Protein AF-S8E543-F1 (afdb_monomer)

Nearest PDB structures (foldseek):
  8esd-assembly1_N  TM=8.785E-01  e=7.574E-04  Homo sapiens
  4oe9-assembly2_B  TM=8.331E-01  e=1.393E-03  Homo sapiens
  8f2r-assembly1_I  TM=8.313E-01  e=5.484E-03  Homo sapiens
  8p0w-assembly1_B  TM=6.928E-01  e=1.731E-01  Homo sapiens
  8f2r-assembly1_D  TM=6.752E-01  e=7.170E-01  Homo sapiens

Structure (mmCIF, N/CA/C/O backbone):
data_AF-S8E543-F1
#
_entry.id   AF-S8E543-F1
#
loop_
_atom_site.group_PDB
_atom_site.id
_atom_site.type_symbol
_atom_site.label_atom_id
_atom_site.label_alt_id
_atom_site.label_comp_id
_atom_site.label_asym_id
_atom_site.label_entity_id
_atom_site.label_seq_id
_atom_site.pdbx_PDB_ins_code
_atom_site.Cartn_x
_atom_site.Cartn_y
_atom_site.Cartn_z
_atom_site.occupancy
_atom_site.B_iso_or_equiv
_atom_site.auth_seq_id
_atom_site.auth_comp_id
_atom_site.auth_asym_id
_atom_site.auth_atom_id
_atom_site.pdbx_PDB_model_num
ATOM 1 N N . ASN A 1 1 ? -8.681 21.659 5.298 1.00 37.16 1 ASN A N 1
ATOM 2 C CA . ASN A 1 1 ? -7.967 20.980 4.197 1.00 37.16 1 ASN A CA 1
ATOM 3 C C . ASN A 1 1 ? -7.350 19.703 4.731 1.00 37.16 1 ASN A C 1
ATOM 5 O O . ASN A 1 1 ? -6.195 19.726 5.130 1.00 37.16 1 ASN A O 1
ATOM 9 N N . HIS A 1 2 ? -8.119 18.613 4.798 1.00 48.25 2 HIS A N 1
ATOM 10 C CA . HIS A 1 2 ? -7.550 17.291 5.071 1.00 48.25 2 HIS A CA 1
ATOM 11 C C . HIS A 1 2 ? -6.788 16.878 3.812 1.00 48.25 2 HIS A C 1
ATOM 13 O O . HIS A 1 2 ? -7.370 16.364 2.862 1.00 48.25 2 HIS A O 1
ATOM 19 N N . GLY A 1 3 ? -5.508 17.253 3.746 1.00 57.47 3 GLY A N 1
ATOM 20 C CA . GLY A 1 3 ? -4.632 16.858 2.652 1.00 57.47 3 GLY A CA 1
ATOM 21 C C . GLY A 1 3 ? -4.624 15.338 2.546 1.00 57.47 3 GLY A C 1
ATOM 22 O O . GLY A 1 3 ? -4.694 14.683 3.576 1.00 57.47 3 GLY A O 1
ATOM 23 N N . MET A 1 4 ? -4.591 14.821 1.315 1.00 66.12 4 MET A N 1
ATOM 24 C CA . MET A 1 4 ? -4.329 13.443 0.854 1.00 66.12 4 MET A CA 1
ATOM 25 C C . MET A 1 4 ? -4.245 12.329 1.933 1.00 66.12 4 MET A C 1
ATOM 27 O O . MET A 1 4 ? -4.988 11.356 1.883 1.00 66.12 4 MET A O 1
ATOM 31 N N . TRP A 1 5 ? -3.392 12.502 2.938 1.00 69.06 5 TRP A N 1
ATOM 32 C CA . TRP A 1 5 ? -3.157 11.658 4.111 1.00 69.06 5 TRP A CA 1
ATOM 33 C C . TRP A 1 5 ? -4.310 11.507 5.118 1.00 69.06 5 TRP A C 1
ATOM 35 O O . TRP A 1 5 ? -4.312 10.535 5.864 1.00 69.06 5 TRP A O 1
ATOM 45 N N . GLY A 1 6 ? -5.314 12.387 5.138 1.00 67.12 6 GLY A N 1
ATOM 46 C CA . GLY A 1 6 ? -6.481 12.231 6.025 1.00 67.12 6 GLY A CA 1
ATOM 47 C C . GLY A 1 6 ? -7.282 10.951 5.746 1.00 67.12 6 GLY A C 1
ATOM 48 O O . GLY A 1 6 ? -7.897 10.382 6.640 1.00 67.12 6 GLY A O 1
ATOM 49 N N . HIS A 1 7 ? -7.206 10.432 4.518 1.00 69.12 7 HIS A N 1
ATOM 50 C CA . HIS A 1 7 ? -7.845 9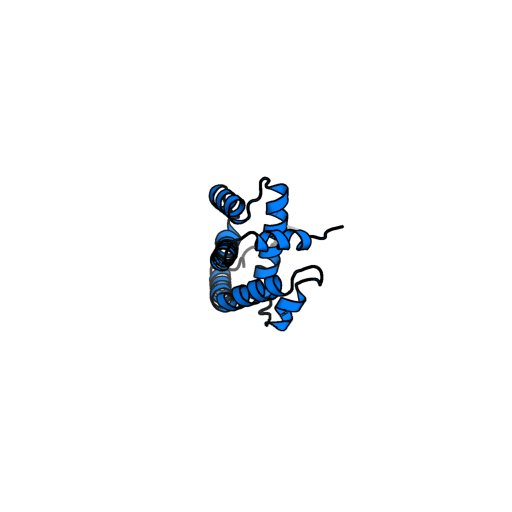.171 4.143 1.00 69.12 7 HIS A CA 1
ATOM 51 C C . HIS A 1 7 ? -7.081 7.938 4.648 1.00 69.12 7 HIS A C 1
ATOM 53 O O . HIS A 1 7 ? -7.638 6.843 4.633 1.00 69.12 7 HIS A O 1
ATOM 59 N N . LEU A 1 8 ? -5.837 8.089 5.128 1.00 70.00 8 LEU A N 1
ATOM 60 C CA . LEU A 1 8 ? -5.055 6.977 5.680 1.00 70.00 8 LEU A CA 1
ATOM 61 C C . LEU A 1 8 ? -5.691 6.414 6.958 1.00 70.00 8 LEU A C 1
ATOM 63 O O . LEU A 1 8 ? -5.567 5.222 7.220 1.00 70.00 8 LEU A O 1
ATOM 67 N N . GLU A 1 9 ? -6.442 7.225 7.707 1.00 71.12 9 GLU A N 1
ATOM 68 C CA . GLU A 1 9 ? -7.204 6.774 8.880 1.00 71.12 9 GLU A CA 1
ATOM 69 C C . GLU A 1 9 ? -8.223 5.675 8.538 1.00 71.12 9 GLU A C 1
ATOM 71 O O . GLU A 1 9 ? -8.564 4.855 9.389 1.00 71.12 9 GLU A O 1
ATOM 76 N N . LEU A 1 10 ? -8.662 5.572 7.278 1.00 69.81 10 LEU A N 1
ATOM 77 C CA . LEU A 1 10 ? -9.530 4.481 6.828 1.00 69.81 10 LEU A CA 1
ATOM 78 C C . LEU A 1 10 ? -8.843 3.112 6.928 1.00 69.81 10 LEU A C 1
ATOM 80 O O . LEU A 1 10 ? -9.525 2.105 7.091 1.00 69.81 10 LEU A O 1
ATOM 84 N N . VAL A 1 11 ? -7.508 3.056 6.902 1.00 69.75 11 VAL A N 1
ATOM 85 C CA . VAL A 1 11 ? -6.745 1.814 7.104 1.00 69.75 11 VAL A CA 1
ATOM 86 C C . VAL A 1 11 ? -6.915 1.285 8.527 1.00 69.75 11 VAL A C 1
ATOM 88 O O . VAL A 1 11 ? -6.889 0.076 8.720 1.00 69.75 11 VAL A O 1
ATOM 91 N N . VAL A 1 12 ? -7.186 2.147 9.512 1.00 70.19 12 VAL A N 1
ATOM 92 C CA . VAL A 1 12 ? -7.507 1.723 10.889 1.00 70.19 12 VAL A CA 1
ATOM 93 C C . VAL A 1 12 ? -8.811 0.917 10.932 1.00 70.19 12 VAL A C 1
ATOM 95 O O . VAL A 1 12 ? -8.993 0.075 11.806 1.00 70.19 12 VAL A O 1
ATOM 98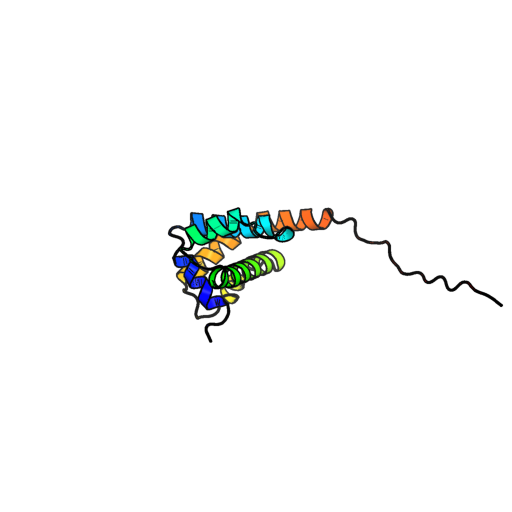 N N . ARG A 1 13 ? -9.709 1.109 9.955 1.00 69.44 13 ARG A N 1
ATOM 99 C CA . ARG A 1 13 ? -10.940 0.311 9.822 1.00 69.44 13 ARG A CA 1
ATOM 100 C C . ARG A 1 13 ? -10.676 -1.107 9.322 1.00 69.44 13 ARG A C 1
ATOM 102 O O . ARG A 1 13 ? -11.544 -1.968 9.478 1.00 69.44 13 ARG A O 1
ATOM 109 N N . ALA A 1 14 ? -9.505 -1.364 8.733 1.00 68.62 14 ALA A N 1
ATOM 110 C CA . ALA A 1 14 ? -9.076 -2.719 8.442 1.00 68.62 14 ALA A CA 1
ATOM 111 C C . ALA A 1 14 ? -8.809 -3.419 9.781 1.00 68.62 14 ALA A C 1
ATOM 113 O O . ALA A 1 14 ? -7.825 -3.157 10.466 1.00 68.62 14 ALA A O 1
ATOM 114 N N . ASN A 1 15 ? -9.723 -4.311 10.154 1.00 65.75 15 ASN A N 1
ATOM 115 C CA . ASN A 1 15 ? -9.821 -4.907 11.488 1.00 65.75 15 ASN A CA 1
ATOM 116 C C . ASN A 1 15 ? -8.601 -5.762 11.910 1.00 65.75 15 ASN A C 1
ATOM 118 O O . ASN A 1 15 ? -8.562 -6.287 13.019 1.00 65.75 15 ASN A O 1
ATOM 122 N N . CYS A 1 16 ? -7.610 -5.958 11.033 1.00 77.19 16 CYS A N 1
ATOM 123 C CA . CYS A 1 16 ? -6.370 -6.644 11.371 1.00 77.19 16 CYS A CA 1
ATOM 124 C C . CYS A 1 16 ? -5.210 -6.282 10.429 1.00 77.19 16 CYS A C 1
ATOM 126 O O . CYS A 1 16 ? -5.392 -5.893 9.272 1.00 77.19 16 CYS A O 1
ATOM 128 N N . LYS A 1 17 ? -3.985 -6.499 10.924 1.00 83.88 17 LYS A N 1
ATOM 129 C CA . LYS A 1 17 ? -2.724 -6.320 10.184 1.00 83.88 17 LYS A CA 1
ATOM 130 C C . LYS A 1 17 ? -2.689 -7.086 8.859 1.00 83.88 17 LYS A C 1
ATOM 132 O O . LYS A 1 17 ? -2.117 -6.593 7.894 1.00 83.88 17 LYS A O 1
ATOM 137 N N . GLU A 1 18 ? -3.280 -8.276 8.809 1.00 85.12 18 GLU A N 1
ATOM 138 C CA . GLU A 1 18 ? -3.277 -9.141 7.621 1.00 85.12 18 GLU A CA 1
ATOM 139 C C . GLU A 1 18 ? -4.058 -8.534 6.456 1.00 85.12 18 GLU A C 1
ATOM 141 O O . GLU A 1 18 ? -3.649 -8.665 5.307 1.00 85.12 18 GLU A O 1
ATOM 146 N N . LEU A 1 19 ? -5.145 -7.814 6.739 1.00 85.31 19 LEU A N 1
ATOM 147 C CA . LEU A 1 19 ? -5.925 -7.132 5.708 1.00 85.31 19 LEU A CA 1
ATOM 148 C C . LEU A 1 19 ? -5.170 -5.929 5.142 1.00 85.31 19 LEU A C 1
ATOM 150 O O . LEU A 1 19 ? -5.194 -5.702 3.934 1.00 85.31 19 LEU A O 1
ATOM 154 N N . VAL A 1 20 ? -4.452 -5.194 5.994 1.00 86.44 20 VAL A N 1
ATOM 155 C CA . VAL A 1 20 ? -3.560 -4.116 5.541 1.00 86.44 20 VAL A CA 1
ATOM 156 C C . VAL A 1 20 ? -2.427 -4.688 4.689 1.00 86.44 20 VAL A C 1
ATOM 158 O O . VAL A 1 20 ? -2.126 -4.153 3.624 1.00 86.44 20 VAL A O 1
ATOM 161 N N . ASP A 1 21 ? -1.845 -5.809 5.119 1.00 89.56 21 ASP A N 1
ATOM 162 C CA . ASP A 1 21 ? -0.810 -6.527 4.374 1.00 89.56 21 ASP A CA 1
ATOM 163 C C . ASP A 1 21 ? -1.319 -6.971 2.991 1.00 89.56 21 ASP A C 1
ATOM 165 O O . ASP A 1 21 ? -0.672 -6.738 1.968 1.00 89.56 21 ASP A O 1
ATOM 169 N N . TYR A 1 22 ? -2.527 -7.534 2.944 1.00 89.94 22 TYR A N 1
ATOM 170 C CA . TYR A 1 22 ? -3.186 -7.940 1.707 1.00 89.94 22 TYR A CA 1
ATOM 171 C C . TYR A 1 22 ? -3.410 -6.761 0.752 1.00 89.94 22 TYR A C 1
ATOM 173 O O . TYR A 1 22 ? -3.077 -6.870 -0.428 1.00 89.94 22 TYR A O 1
ATOM 181 N N . ILE A 1 23 ? -3.910 -5.622 1.249 1.00 89.75 23 ILE A N 1
ATOM 182 C CA . ILE A 1 23 ? -4.113 -4.414 0.433 1.00 89.75 23 ILE A CA 1
ATOM 183 C C . ILE A 1 23 ? -2.787 -3.951 -0.180 1.00 89.75 23 ILE A C 1
ATOM 185 O O . ILE A 1 23 ? -2.721 -3.703 -1.385 1.00 89.75 23 ILE A O 1
ATOM 189 N N . LEU A 1 24 ? -1.721 -3.860 0.622 1.00 90.62 24 LEU A N 1
ATOM 190 C CA . LEU A 1 24 ? -0.402 -3.427 0.154 1.00 90.62 24 LEU A CA 1
ATOM 191 C C . LEU A 1 24 ? 0.158 -4.367 -0.925 1.00 90.62 24 LEU A C 1
ATOM 193 O O . LEU A 1 24 ? 0.641 -3.908 -1.962 1.00 90.62 24 LEU A O 1
ATOM 197 N N . GLN A 1 25 ? 0.042 -5.680 -0.721 1.00 91.12 25 GLN A N 1
ATOM 198 C CA . GLN A 1 25 ? 0.477 -6.680 -1.697 1.00 91.12 25 GLN A CA 1
ATOM 199 C C . GLN A 1 25 ? -0.341 -6.6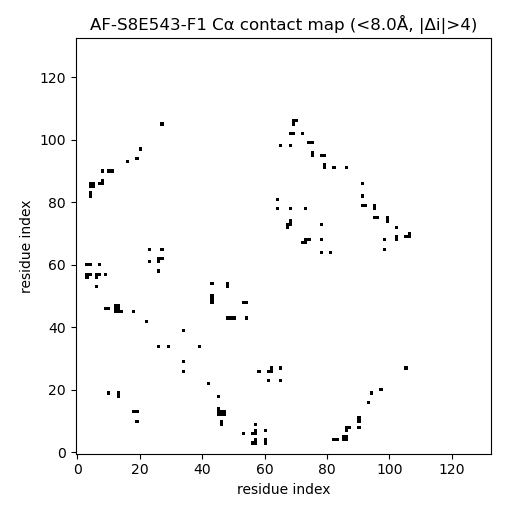28 -2.989 1.00 91.12 25 GLN A C 1
ATOM 201 O O . GLN A 1 25 ? 0.229 -6.653 -4.080 1.00 91.12 25 GLN A O 1
ATOM 206 N N . ALA A 1 26 ? -1.666 -6.523 -2.901 1.00 90.38 26 ALA A N 1
ATOM 207 C CA . ALA A 1 26 ? -2.525 -6.408 -4.074 1.00 90.38 26 ALA A CA 1
ATOM 208 C C . ALA A 1 26 ? -2.244 -5.113 -4.856 1.00 90.38 26 ALA A C 1
ATOM 210 O O . ALA A 1 26 ? -2.132 -5.156 -6.082 1.00 90.38 26 ALA A O 1
ATOM 211 N N . LEU A 1 27 ? -2.008 -3.985 -4.176 1.00 90.81 27 LEU A N 1
ATOM 212 C CA . LEU A 1 27 ? -1.572 -2.735 -4.811 1.00 90.81 27 LEU A CA 1
ATOM 213 C C . LEU A 1 27 ? -0.221 -2.870 -5.525 1.00 90.81 27 LEU A C 1
ATOM 215 O O . LEU A 1 27 ? -0.053 -2.327 -6.618 1.00 90.81 27 LEU A O 1
ATOM 219 N N . TRP A 1 28 ? 0.726 -3.615 -4.950 1.00 90.31 28 TRP A N 1
ATOM 220 C CA . TRP A 1 28 ? 1.996 -3.909 -5.611 1.00 90.31 28 TRP A CA 1
ATOM 221 C C . TRP A 1 28 ? 1.832 -4.788 -6.855 1.00 90.31 28 TRP A C 1
ATOM 223 O O . TRP A 1 28 ? 2.417 -4.503 -7.905 1.00 90.31 28 TRP A O 1
ATOM 233 N N . ARG A 1 29 ? 1.032 -5.858 -6.764 1.00 88.69 29 ARG A N 1
ATOM 234 C CA . ARG A 1 29 ? 0.797 -6.796 -7.876 1.00 88.69 29 ARG A CA 1
ATOM 235 C C . ARG A 1 29 ? 0.090 -6.113 -9.042 1.00 88.69 29 ARG A C 1
ATOM 237 O O . ARG A 1 29 ? 0.463 -6.311 -10.193 1.00 88.69 29 ARG A O 1
ATOM 244 N N . THR A 1 30 ? -0.870 -5.248 -8.731 1.00 88.38 30 THR A N 1
ATOM 245 C CA . THR A 1 30 ? -1.661 -4.492 -9.710 1.00 88.38 30 THR A CA 1
ATOM 246 C C . THR A 1 30 ? -1.003 -3.183 -10.158 1.00 88.38 30 THR A C 1
ATOM 248 O O . THR A 1 30 ? -1.622 -2.396 -10.874 1.00 88.38 30 THR A O 1
ATOM 251 N N . ARG A 1 31 ? 0.272 -2.931 -9.811 1.00 84.75 31 ARG A N 1
ATOM 252 C CA . ARG A 1 31 ? 0.969 -1.666 -10.130 1.00 84.75 31 ARG A CA 1
ATOM 253 C C . ARG A 1 31 ? 1.020 -1.325 -11.627 1.00 84.75 31 ARG A C 1
ATOM 255 O O . ARG A 1 31 ? 1.143 -0.155 -11.970 1.00 84.75 31 ARG A O 1
ATOM 262 N N . ARG A 1 32 ? 0.961 -2.335 -12.506 1.00 79.06 32 ARG A N 1
ATOM 263 C CA . ARG A 1 32 ? 1.023 -2.182 -13.975 1.00 79.06 32 ARG A CA 1
ATOM 264 C C . ARG A 1 32 ? -0.349 -2.169 -14.644 1.00 79.06 32 ARG A C 1
ATOM 266 O O . ARG A 1 32 ? -0.528 -1.486 -15.643 1.00 79.06 32 ARG A O 1
ATOM 273 N N . THR A 1 33 ? -1.290 -2.942 -14.115 1.00 81.12 33 THR A N 1
ATOM 274 C CA . THR A 1 33 ? -2.604 -3.191 -14.729 1.00 81.12 33 THR A CA 1
ATOM 275 C C . THR A 1 33 ? -3.712 -2.332 -14.131 1.00 81.12 33 THR A C 1
ATOM 277 O O . THR A 1 33 ? -4.774 -2.199 -14.729 1.00 81.12 33 THR A O 1
ATOM 280 N N . GLY A 1 34 ? -3.474 -1.746 -12.956 1.00 84.31 34 GLY A N 1
ATOM 281 C CA . GLY A 1 34 ? -4.517 -1.137 -12.147 1.00 84.31 34 GLY A CA 1
ATOM 282 C C . GLY A 1 34 ? -5.327 -2.178 -11.372 1.00 84.31 34 GLY A C 1
ATOM 283 O O . GLY A 1 34 ? -5.264 -3.378 -11.640 1.00 84.31 34 GLY A O 1
ATOM 284 N N . LEU A 1 35 ? -6.055 -1.684 -10.371 1.00 86.62 35 LEU A N 1
ATOM 285 C CA . LEU A 1 35 ? -6.921 -2.482 -9.506 1.00 86.62 35 LEU A CA 1
ATOM 286 C C . LEU A 1 35 ? -8.253 -2.734 -10.225 1.00 86.62 35 LEU A C 1
ATOM 288 O O . LEU A 1 35 ? -8.901 -1.765 -10.646 1.00 86.62 35 LEU A O 1
ATOM 292 N N . ASP A 1 36 ? -8.6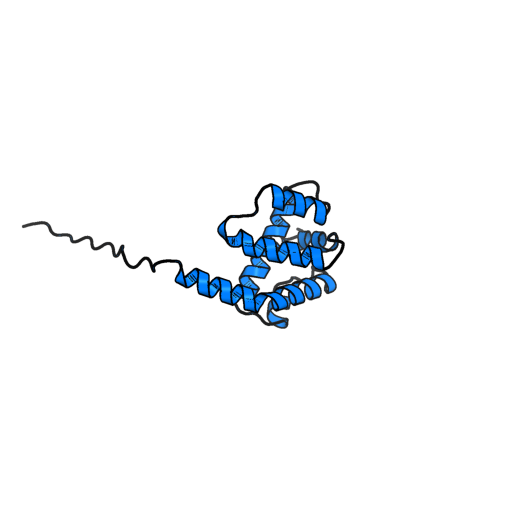47 -3.999 -10.359 1.00 87.50 36 ASP A N 1
ATOM 293 C CA . ASP A 1 36 ? -9.887 -4.375 -11.036 1.00 87.50 36 ASP A CA 1
ATOM 294 C C . ASP A 1 36 ? -11.134 -4.123 -10.164 1.00 87.50 36 ASP A C 1
ATOM 296 O O . ASP A 1 36 ? -11.053 -3.707 -9.004 1.00 87.50 36 ASP A O 1
ATOM 300 N N . ALA A 1 37 ? -12.324 -4.323 -10.735 1.00 86.44 37 ALA A N 1
ATOM 301 C CA . ALA A 1 37 ? -13.576 -4.082 -10.022 1.00 86.44 37 ALA A CA 1
ATOM 302 C C . ALA A 1 37 ? -13.796 -5.046 -8.838 1.00 86.44 37 ALA A C 1
ATOM 304 O O . ALA A 1 37 ? -14.441 -4.657 -7.865 1.00 86.44 37 ALA A O 1
ATOM 305 N N . ALA A 1 38 ? -13.273 -6.274 -8.894 1.00 87.75 38 ALA A N 1
ATOM 306 C CA . ALA A 1 38 ? -13.434 -7.262 -7.831 1.00 87.75 38 ALA A CA 1
ATOM 307 C C . ALA A 1 38 ? -12.553 -6.911 -6.624 1.00 87.75 38 ALA A C 1
ATOM 309 O O . ALA A 1 3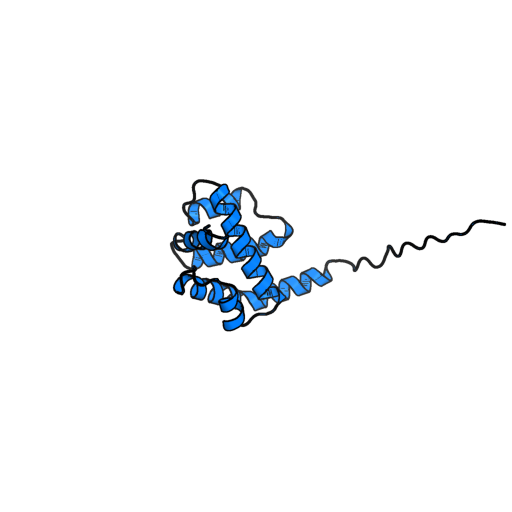8 ? -13.052 -6.830 -5.500 1.00 87.75 38 ALA A O 1
ATOM 310 N N . ASP A 1 39 ? -11.284 -6.594 -6.867 1.00 86.94 39 ASP A N 1
ATOM 311 C CA . ASP A 1 39 ? -10.338 -6.128 -5.858 1.00 86.94 39 ASP A CA 1
ATOM 312 C C . ASP A 1 39 ? -10.820 -4.824 -5.206 1.00 86.94 39 ASP A C 1
ATOM 314 O O . ASP A 1 39 ? -10.787 -4.684 -3.981 1.00 86.94 39 ASP A O 1
ATOM 318 N N . ARG A 1 40 ? -11.360 -3.887 -6.002 1.00 87.25 40 ARG A N 1
ATOM 319 C CA . ARG A 1 40 ? -11.993 -2.660 -5.484 1.00 87.25 40 ARG A CA 1
ATOM 320 C C . ARG A 1 40 ? -13.129 -2.980 -4.513 1.00 87.25 40 ARG A C 1
ATOM 322 O O . ARG A 1 40 ? -13.185 -2.394 -3.435 1.00 87.25 40 ARG A O 1
ATOM 329 N N . GLN A 1 41 ? -14.013 -3.920 -4.851 1.00 86.00 41 GLN A N 1
ATOM 330 C CA . GLN A 1 41 ? -15.116 -4.319 -3.967 1.00 86.00 41 GLN A CA 1
ATOM 331 C C . GLN A 1 41 ? -14.618 -4.983 -2.678 1.00 86.00 41 GLN A C 1
ATOM 333 O O . GLN A 1 41 ? -15.142 -4.704 -1.597 1.00 86.00 41 GLN A O 1
ATOM 338 N N . ILE A 1 42 ? -13.581 -5.821 -2.767 1.00 87.62 42 ILE A N 1
ATOM 339 C CA . ILE A 1 42 ? -12.940 -6.427 -1.594 1.00 87.62 42 ILE A CA 1
ATOM 340 C C . ILE A 1 42 ? -12.374 -5.331 -0.687 1.00 87.62 42 ILE A C 1
ATOM 342 O O . ILE A 1 42 ? -12.631 -5.337 0.516 1.00 87.62 42 ILE A O 1
ATOM 346 N N . PHE A 1 43 ? -11.672 -4.347 -1.250 1.00 88.31 43 PHE A N 1
ATOM 347 C CA . PHE A 1 43 ? -11.097 -3.245 -0.481 1.00 88.31 43 PHE A CA 1
ATOM 348 C C . PHE A 1 43 ? -12.171 -2.378 0.174 1.00 88.31 43 PHE A C 1
ATOM 350 O O . PHE A 1 43 ? -12.042 -2.055 1.354 1.00 88.31 43 PHE A O 1
ATOM 357 N N . ARG A 1 44 ? -13.268 -2.069 -0.531 1.00 86.56 44 ARG A N 1
ATOM 358 C CA . ARG A 1 44 ? -14.421 -1.370 0.064 1.00 86.56 44 ARG A CA 1
ATOM 359 C C . ARG A 1 44 ? -14.996 -2.136 1.251 1.00 86.56 44 ARG A C 1
ATOM 361 O O . ARG A 1 44 ? -15.289 -1.530 2.278 1.00 86.56 44 ARG A O 1
ATOM 368 N N . LYS A 1 45 ? -15.113 -3.463 1.141 1.00 85.50 45 LYS A N 1
ATOM 369 C CA . LYS A 1 45 ? -15.609 -4.319 2.227 1.00 85.50 45 LYS A CA 1
ATOM 370 C C . LYS A 1 45 ? -14.654 -4.350 3.423 1.00 85.50 45 LYS A C 1
ATOM 372 O O . LYS A 1 45 ? -15.114 -4.261 4.555 1.00 85.50 45 LYS A O 1
ATOM 377 N N . ILE A 1 46 ? -13.347 -4.447 3.176 1.00 86.19 46 ILE A N 1
ATOM 378 C CA . ILE A 1 46 ? -12.307 -4.452 4.219 1.00 86.19 46 ILE A CA 1
ATOM 379 C C . ILE A 1 46 ? -12.271 -3.119 4.970 1.00 86.19 46 ILE A C 1
ATOM 381 O O . ILE A 1 46 ? -12.222 -3.100 6.197 1.00 86.19 46 ILE A O 1
ATOM 385 N N . LEU A 1 47 ? -12.293 -2.012 4.230 1.00 83.31 47 LEU A N 1
ATOM 386 C CA . LEU A 1 47 ? -12.161 -0.659 4.771 1.00 83.31 47 LEU A CA 1
ATOM 387 C C . LEU A 1 47 ? -13.506 -0.073 5.229 1.00 83.31 47 LEU A C 1
ATOM 389 O O . LEU A 1 47 ? -13.544 1.025 5.784 1.00 83.31 47 LEU A O 1
ATOM 393 N N . GLN A 1 48 ? -14.605 -0.801 4.999 1.00 83.19 48 GLN A N 1
ATOM 394 C CA . GLN A 1 48 ? -15.978 -0.384 5.294 1.00 83.19 48 GLN A CA 1
ATOM 395 C C . GLN A 1 48 ? -16.292 0.996 4.689 1.00 83.19 48 GLN A C 1
ATOM 397 O O . GLN A 1 48 ? -16.763 1.910 5.368 1.00 83.19 48 GLN A O 1
ATOM 402 N N . VAL A 1 49 ? -15.965 1.158 3.403 1.00 81.81 49 VAL A N 1
ATOM 403 C CA . VAL A 1 49 ? -16.138 2.405 2.644 1.00 81.81 49 VAL A CA 1
ATOM 404 C C . VAL A 1 49 ? -17.277 2.243 1.642 1.00 81.81 49 VAL A C 1
ATOM 406 O O . VAL A 1 49 ? -17.305 1.278 0.879 1.00 81.81 49 VAL A O 1
ATOM 409 N N . SER A 1 50 ? -18.202 3.204 1.625 1.00 73.12 50 SER A N 1
ATOM 410 C CA . SER A 1 50 ? -19.402 3.146 0.781 1.00 73.12 50 SER A CA 1
ATOM 411 C C . SER A 1 50 ? -19.171 3.616 -0.661 1.00 73.12 50 SER A C 1
ATOM 413 O O . SER A 1 50 ? -19.864 3.144 -1.557 1.00 73.12 50 SER A O 1
ATOM 415 N N . ASN A 1 51 ? -18.206 4.514 -0.901 1.00 76.56 51 ASN A N 1
ATOM 416 C CA . ASN A 1 51 ? -18.009 5.189 -2.191 1.00 76.56 51 ASN A CA 1
ATOM 417 C C . ASN A 1 51 ? -16.559 5.112 -2.691 1.00 76.56 51 ASN A C 1
ATOM 419 O O . ASN A 1 51 ? -15.615 5.133 -1.904 1.00 76.56 51 ASN A O 1
ATOM 423 N N . ASP A 1 52 ? -16.375 5.116 -4.015 1.00 74.38 52 ASP A N 1
ATOM 424 C CA . ASP A 1 52 ? -15.037 5.179 -4.629 1.00 74.38 52 ASP A CA 1
ATOM 425 C C . ASP A 1 52 ? -14.303 6.487 -4.361 1.00 74.38 52 ASP A C 1
ATOM 427 O O . ASP A 1 52 ? -13.079 6.490 -4.261 1.00 74.38 52 ASP A O 1
ATOM 431 N N . SER A 1 53 ? -15.044 7.577 -4.167 1.00 77.12 53 SER A N 1
ATOM 432 C CA . SER A 1 53 ? -14.487 8.903 -3.902 1.00 77.12 53 SER A CA 1
ATOM 433 C C . SER A 1 53 ? -13.618 8.956 -2.642 1.00 77.12 53 SER A C 1
ATOM 435 O O . SER A 1 53 ? -12.711 9.777 -2.569 1.00 77.12 53 SER A O 1
ATOM 437 N N . ASP A 1 54 ? -13.866 8.072 -1.672 1.00 77.06 54 ASP A N 1
ATOM 438 C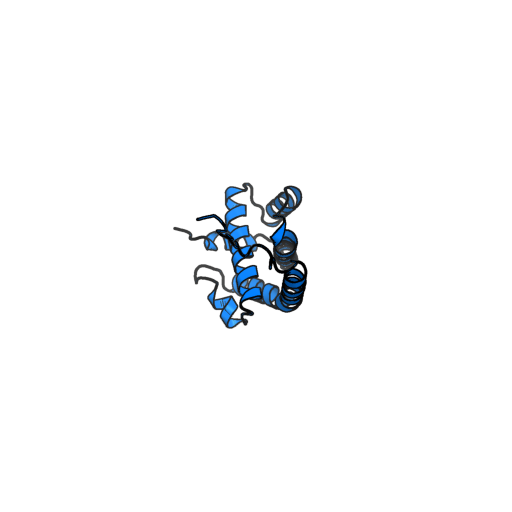 CA . ASP A 1 54 ? -13.066 7.954 -0.448 1.00 77.06 54 ASP A CA 1
ATOM 439 C C . ASP A 1 54 ? -11.967 6.888 -0.574 1.00 77.06 54 ASP A C 1
ATOM 441 O O . ASP A 1 54 ? -10.941 6.954 0.107 1.00 77.06 54 ASP A O 1
ATOM 445 N N . LEU A 1 55 ? -12.170 5.906 -1.458 1.00 82.56 55 LEU A N 1
ATOM 446 C CA . LEU A 1 55 ? -11.225 4.823 -1.703 1.00 82.56 55 LEU A CA 1
ATOM 447 C C . LEU A 1 55 ? -10.054 5.290 -2.572 1.00 82.56 55 LEU A C 1
ATOM 449 O O . LEU A 1 55 ? -8.902 5.030 -2.232 1.00 82.56 55 LEU A O 1
ATOM 453 N N . ASP A 1 56 ? -10.319 5.984 -3.679 1.00 84.38 56 ASP A N 1
ATOM 454 C CA . ASP A 1 56 ? -9.285 6.367 -4.643 1.00 84.38 56 ASP A CA 1
ATOM 455 C C . ASP A 1 56 ? -8.152 7.212 -4.013 1.00 84.38 56 ASP A C 1
ATOM 457 O O . ASP A 1 56 ? -6.984 6.867 -4.232 1.00 84.38 56 ASP A O 1
ATOM 461 N N . PRO A 1 57 ? -8.419 8.237 -3.172 1.00 84.19 57 PRO A N 1
ATOM 462 C CA . PRO A 1 57 ? -7.365 8.989 -2.487 1.00 84.19 57 PRO A CA 1
ATOM 463 C C . PRO A 1 57 ? -6.494 8.108 -1.588 1.00 84.19 57 PRO A C 1
ATOM 465 O O . PRO A 1 57 ? -5.268 8.238 -1.594 1.00 84.19 57 PRO A O 1
ATOM 468 N N . LEU A 1 58 ? -7.099 7.165 -0.859 1.00 84.69 58 LEU A N 1
ATOM 469 C CA . LEU A 1 58 ? -6.369 6.219 -0.018 1.00 84.69 58 LEU A CA 1
ATOM 470 C C . LEU A 1 58 ? -5.450 5.322 -0.858 1.00 84.69 58 LEU A C 1
ATOM 472 O O . LEU A 1 58 ? -4.279 5.141 -0.519 1.00 84.69 58 LEU A O 1
ATOM 476 N N . LEU A 1 59 ? -5.955 4.777 -1.968 1.00 85.94 59 LEU A N 1
ATOM 477 C CA . LEU A 1 59 ? -5.153 3.926 -2.850 1.00 85.94 59 LEU A CA 1
ATOM 478 C C . LEU A 1 59 ? -3.977 4.697 -3.451 1.00 85.94 59 LEU A C 1
ATOM 480 O O . LEU A 1 59 ? -2.888 4.138 -3.583 1.00 85.94 59 LEU A O 1
ATOM 484 N N . VAL A 1 60 ? -4.171 5.974 -3.788 1.00 86.25 60 VAL A N 1
ATOM 485 C CA . VAL A 1 60 ? -3.085 6.850 -4.244 1.00 86.25 60 VAL A CA 1
ATOM 486 C C . VAL A 1 60 ? -2.032 7.020 -3.148 1.00 86.25 60 VAL A C 1
ATOM 488 O O . VAL A 1 60 ? -0.854 6.803 -3.430 1.00 86.25 60 VAL A O 1
ATOM 491 N N . CYS A 1 61 ? -2.431 7.313 -1.905 1.00 86.44 61 CYS A N 1
ATOM 492 C CA . CYS A 1 61 ? -1.495 7.437 -0.780 1.00 86.44 61 CYS A CA 1
ATOM 493 C C . CYS A 1 61 ? -0.639 6.178 -0.614 1.00 86.44 61 CYS A C 1
ATOM 495 O O . CYS A 1 61 ? 0.589 6.247 -0.576 1.00 86.44 61 CYS A O 1
ATOM 497 N N . LEU A 1 62 ? -1.288 5.011 -0.565 1.00 87.94 62 LEU A N 1
ATOM 498 C CA . LEU A 1 62 ? -0.606 3.731 -0.387 1.00 87.94 62 LEU A CA 1
ATOM 499 C C . LEU A 1 62 ? 0.329 3.419 -1.561 1.00 87.94 62 LEU A C 1
ATOM 501 O O . LEU A 1 62 ? 1.454 2.973 -1.347 1.00 87.94 62 LEU A O 1
ATOM 505 N N . ARG A 1 63 ? -0.086 3.702 -2.803 1.00 89.19 63 ARG A N 1
ATOM 506 C CA . ARG A 1 63 ? 0.768 3.516 -3.987 1.00 89.19 63 ARG A CA 1
ATOM 507 C C . ARG A 1 63 ? 2.004 4.405 -3.960 1.00 89.19 63 ARG A C 1
ATOM 509 O O . ARG A 1 63 ? 3.078 3.930 -4.325 1.00 89.19 63 ARG A O 1
ATOM 516 N N . VAL A 1 64 ? 1.866 5.665 -3.548 1.00 87.62 64 VAL A N 1
ATOM 517 C CA . VAL A 1 64 ? 3.006 6.583 -3.416 1.00 87.62 64 VAL A CA 1
ATOM 518 C C . VAL A 1 64 ? 3.977 6.051 -2.367 1.00 87.62 64 VAL A C 1
ATOM 520 O O . VAL A 1 64 ? 5.155 5.908 -2.673 1.00 87.62 64 VAL A O 1
ATOM 523 N N . LEU A 1 65 ? 3.485 5.661 -1.188 1.00 87.69 65 LEU A N 1
ATOM 524 C CA . LEU A 1 65 ? 4.319 5.090 -0.127 1.00 87.69 65 LEU A CA 1
ATOM 525 C C . LEU A 1 65 ? 5.089 3.854 -0.599 1.00 87.69 65 LEU A C 1
ATOM 527 O O . LEU A 1 65 ? 6.307 3.812 -0.452 1.00 87.69 65 LEU A O 1
ATOM 531 N N . ILE A 1 66 ? 4.399 2.891 -1.221 1.00 89.69 66 ILE A N 1
ATOM 532 C CA . ILE A 1 66 ? 5.020 1.674 -1.759 1.00 89.69 66 ILE A CA 1
ATOM 533 C C . ILE A 1 66 ? 6.088 2.026 -2.799 1.00 89.69 66 ILE A C 1
ATOM 535 O O . ILE A 1 66 ? 7.210 1.522 -2.756 1.00 89.69 66 ILE A O 1
ATOM 539 N N . ARG A 1 67 ? 5.762 2.897 -3.759 1.00 87.31 67 ARG A N 1
ATOM 540 C CA . ARG A 1 67 ? 6.685 3.227 -4.846 1.00 87.31 67 ARG A CA 1
ATOM 541 C C . ARG A 1 67 ? 7.924 3.940 -4.320 1.00 87.31 67 ARG A C 1
ATOM 543 O O . ARG A 1 67 ? 9.026 3.562 -4.713 1.00 87.31 67 ARG A O 1
ATOM 550 N N . THR A 1 68 ? 7.756 4.926 -3.445 1.00 86.69 68 THR A N 1
ATOM 551 C CA . THR A 1 68 ? 8.866 5.691 -2.871 1.00 86.69 68 THR A CA 1
ATOM 552 C C . THR A 1 68 ? 9.730 4.803 -1.975 1.00 86.69 68 THR A C 1
ATOM 554 O O . THR A 1 68 ? 10.943 4.763 -2.161 1.00 86.69 68 THR A O 1
ATOM 557 N N . SER A 1 69 ? 9.133 3.987 -1.094 1.00 88.19 69 SER A N 1
ATOM 558 C CA . SER A 1 69 ? 9.895 3.114 -0.189 1.00 88.19 69 SER A CA 1
ATOM 559 C C . SER A 1 69 ? 10.727 2.063 -0.930 1.00 88.19 69 SER A C 1
ATOM 561 O O . SER A 1 69 ? 11.855 1.772 -0.532 1.00 88.19 69 SER A O 1
ATOM 563 N N . VAL A 1 70 ? 10.191 1.478 -2.006 1.00 87.69 70 VAL A N 1
ATOM 564 C CA . VAL A 1 70 ? 10.888 0.445 -2.790 1.00 87.69 70 VAL A CA 1
ATOM 565 C C . VAL A 1 70 ? 11.922 1.061 -3.731 1.00 87.69 70 VAL A C 1
ATOM 567 O O . VAL A 1 70 ? 13.035 0.546 -3.821 1.00 87.69 70 VAL A O 1
ATOM 570 N N . SER A 1 71 ? 11.575 2.153 -4.422 1.00 84.25 71 SER A N 1
ATOM 571 C CA . SER A 1 71 ? 12.446 2.759 -5.443 1.00 84.25 71 SER A CA 1
ATOM 572 C C . SER A 1 71 ? 13.655 3.453 -4.825 1.00 84.25 71 SER A C 1
ATOM 574 O O . SER A 1 71 ? 14.766 3.289 -5.319 1.00 84.25 71 SER A O 1
ATOM 576 N N . GLU A 1 72 ? 13.451 4.193 -3.735 1.00 84.69 72 GLU A N 1
ATOM 577 C CA . GLU A 1 72 ? 14.526 4.910 -3.038 1.00 84.69 72 GLU A CA 1
ATOM 578 C C . GLU A 1 72 ? 15.225 4.042 -1.983 1.00 84.69 72 GLU A C 1
ATOM 580 O O . GLU A 1 72 ? 16.212 4.466 -1.390 1.00 84.69 72 GLU A O 1
ATOM 585 N N . ASN A 1 73 ? 14.750 2.807 -1.770 1.00 84.94 73 ASN A N 1
ATOM 586 C CA . ASN A 1 73 ? 15.291 1.873 -0.780 1.00 84.94 73 ASN A CA 1
ATOM 587 C C . ASN A 1 73 ? 15.414 2.513 0.618 1.00 84.94 73 ASN A C 1
ATOM 589 O O . ASN A 1 73 ? 16.428 2.357 1.301 1.00 84.94 73 ASN A O 1
ATOM 593 N N . LEU A 1 74 ? 14.371 3.244 1.021 1.00 85.06 74 LEU A N 1
ATOM 594 C CA . LEU A 1 74 ? 14.329 3.953 2.297 1.00 85.06 74 LEU A CA 1
ATOM 595 C C . LEU A 1 74 ? 14.394 2.976 3.478 1.00 85.06 74 LEU A C 1
ATOM 597 O O . LEU A 1 74 ? 13.835 1.873 3.441 1.00 85.06 74 LEU A O 1
ATOM 601 N N . ASP A 1 75 ? 15.084 3.395 4.529 1.00 84.69 75 ASP A N 1
ATOM 602 C CA . ASP A 1 75 ? 15.113 2.746 5.833 1.00 84.69 75 ASP A CA 1
ATOM 603 C C . ASP A 1 75 ? 13.893 3.146 6.684 1.00 84.69 75 ASP A C 1
ATOM 605 O O . ASP A 1 75 ? 12.999 3.858 6.227 1.00 84.69 75 ASP A O 1
ATOM 609 N N . GLU A 1 76 ? 13.802 2.633 7.912 1.00 83.06 76 GLU A N 1
ATOM 610 C CA . GLU A 1 76 ? 12.661 2.886 8.804 1.00 83.06 76 GLU A CA 1
ATOM 611 C C . GLU A 1 76 ? 12.443 4.385 9.061 1.00 83.06 76 GLU A C 1
ATOM 613 O O . GLU A 1 76 ? 11.309 4.867 8.990 1.00 83.06 76 GLU A O 1
ATOM 618 N N . ASP A 1 77 ? 13.526 5.133 9.274 1.00 84.69 77 ASP A N 1
ATOM 619 C CA . ASP A 1 77 ? 13.497 6.582 9.463 1.00 84.69 77 ASP A CA 1
ATOM 620 C C . ASP A 1 77 ? 13.096 7.324 8.184 1.00 84.69 77 ASP A C 1
ATOM 622 O O . ASP A 1 77 ? 12.293 8.259 8.233 1.00 84.69 77 ASP A O 1
ATOM 626 N N . GLY A 1 78 ? 13.615 6.908 7.024 1.00 84.06 78 GLY A N 1
ATOM 627 C CA . GLY A 1 78 ? 13.250 7.468 5.726 1.00 84.06 78 GLY A CA 1
ATOM 628 C C . GLY A 1 78 ? 11.774 7.261 5.393 1.00 84.06 78 GLY A C 1
ATOM 629 O O . GLY A 1 78 ? 11.100 8.204 4.985 1.00 84.06 78 GLY A O 1
ATOM 630 N N . ILE A 1 79 ? 11.247 6.057 5.631 1.00 84.25 79 ILE A N 1
ATOM 631 C CA . ILE A 1 79 ? 9.825 5.749 5.434 1.00 84.25 79 ILE A CA 1
ATOM 632 C C . ILE A 1 79 ? 8.971 6.550 6.420 1.00 84.25 79 ILE A C 1
ATOM 634 O O . ILE A 1 79 ? 7.961 7.126 6.024 1.00 84.25 79 ILE A O 1
ATOM 638 N N . SER A 1 80 ? 9.389 6.650 7.684 1.00 82.00 80 SER A N 1
ATOM 639 C CA . SER A 1 80 ? 8.656 7.408 8.701 1.00 82.00 80 SER A CA 1
ATOM 640 C C . SER A 1 80 ? 8.553 8.896 8.345 1.00 82.00 80 SER A C 1
ATOM 642 O O . SER A 1 80 ? 7.500 9.492 8.549 1.00 82.00 80 SER A O 1
ATOM 644 N N . LYS A 1 81 ? 9.573 9.482 7.709 1.00 85.00 81 LYS A N 1
ATOM 645 C CA . LYS A 1 81 ? 9.545 10.876 7.224 1.00 85.00 81 LYS A CA 1
ATOM 646 C C . LYS A 1 81 ? 8.559 11.133 6.077 1.00 85.00 81 LYS A C 1
ATOM 648 O O . LYS A 1 81 ? 8.261 12.293 5.809 1.00 85.00 81 LYS A O 1
ATOM 653 N N . LEU A 1 82 ? 8.061 10.094 5.398 1.00 83.31 82 LEU A N 1
ATOM 654 C CA . LEU A 1 82 ? 7.053 10.248 4.339 1.00 83.31 82 LEU A CA 1
ATOM 655 C C . LEU A 1 82 ? 5.658 10.556 4.890 1.00 83.31 82 LEU A C 1
ATOM 657 O O . LEU A 1 82 ? 4.818 11.080 4.159 1.00 83.31 82 LEU A O 1
ATOM 661 N N . PHE A 1 83 ? 5.400 10.207 6.150 1.00 82.94 83 PHE A N 1
ATOM 662 C CA . PHE A 1 83 ? 4.108 10.433 6.779 1.00 82.94 83 PHE A CA 1
ATOM 663 C C . PHE A 1 83 ? 4.094 11.805 7.446 1.00 82.94 83 PHE A C 1
ATOM 665 O O . PHE A 1 83 ? 5.033 12.142 8.172 1.00 82.94 83 PHE A O 1
ATOM 672 N N . PRO A 1 84 ? 3.043 12.603 7.232 1.00 82.00 84 PRO A N 1
ATOM 673 C CA . PRO A 1 84 ? 2.924 13.882 7.899 1.00 82.00 84 PRO A CA 1
ATOM 674 C C . PRO A 1 84 ? 2.392 13.670 9.338 1.00 82.00 84 PRO A C 1
ATOM 676 O O . PRO A 1 84 ? 1.869 12.593 9.653 1.00 82.00 84 PRO A O 1
ATOM 679 N N . PRO A 1 85 ? 2.545 14.658 10.239 1.00 74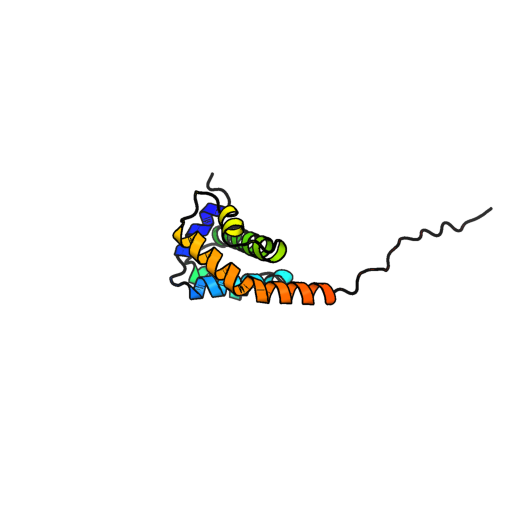.12 85 PRO A N 1
ATOM 680 C CA . PRO A 1 85 ? 2.233 14.506 11.664 1.00 74.12 85 PRO A CA 1
ATOM 681 C C . PRO A 1 85 ? 0.746 14.261 11.964 1.00 74.12 85 PRO A C 1
ATOM 683 O O . PRO A 1 85 ? 0.403 13.899 13.085 1.00 74.12 85 PRO A O 1
ATOM 686 N N . GLU A 1 86 ? -0.140 14.451 10.987 1.00 76.44 86 GLU A N 1
ATOM 687 C CA . GLU A 1 86 ? -1.572 14.171 11.095 1.00 76.44 86 GLU A CA 1
ATOM 688 C C . GLU A 1 86 ? -1.886 12.667 11.078 1.00 76.44 86 GLU A C 1
ATOM 690 O O . GLU A 1 86 ? -2.986 12.269 11.451 1.00 76.44 86 GLU A O 1
ATOM 695 N N . VAL A 1 87 ? -0.946 11.817 10.651 1.00 78.19 87 VAL A N 1
ATOM 696 C CA . VAL A 1 87 ? -1.134 10.361 10.636 1.00 78.19 87 VAL A CA 1
ATOM 697 C C . VAL A 1 87 ? -0.825 9.773 12.012 1.00 78.19 87 VAL A C 1
ATOM 699 O O . VAL A 1 87 ? 0.218 10.046 12.603 1.00 78.19 87 VAL A O 1
ATOM 702 N N . LEU A 1 88 ? -1.707 8.898 12.504 1.00 81.81 88 LEU A N 1
ATOM 703 C CA . LEU A 1 88 ? -1.514 8.210 13.781 1.00 81.81 88 LEU A CA 1
ATOM 704 C C . LEU A 1 88 ? -0.187 7.417 13.805 1.00 81.81 88 LEU A C 1
ATOM 706 O O . LEU A 1 88 ? 0.067 6.615 12.898 1.00 81.81 88 LEU A O 1
ATOM 710 N N . PRO A 1 89 ? 0.629 7.546 14.868 1.00 82.06 89 PRO A N 1
ATOM 711 C CA . PRO A 1 89 ? 1.947 6.908 14.945 1.00 82.06 89 PRO A CA 1
ATOM 712 C C . PRO A 1 89 ? 1.876 5.374 14.936 1.00 82.06 89 PRO A C 1
ATOM 714 O O . PRO A 1 89 ? 2.795 4.700 14.473 1.00 82.06 89 PRO A O 1
ATOM 717 N N . GLU A 1 90 ? 0.777 4.792 15.417 1.00 83.94 90 GLU A N 1
ATOM 718 C CA . GLU A 1 90 ? 0.543 3.344 15.369 1.00 83.94 90 GLU A CA 1
ATOM 719 C C . GLU A 1 90 ? 0.355 2.849 13.932 1.00 83.94 90 GLU A C 1
ATOM 721 O O . GLU A 1 90 ? 0.935 1.835 13.535 1.00 83.94 90 GLU A O 1
ATOM 726 N N . LEU A 1 91 ? -0.401 3.603 13.131 1.00 82.12 91 LEU A N 1
ATOM 727 C CA . LEU A 1 91 ? -0.630 3.299 11.725 1.00 82.12 91 LEU A CA 1
ATOM 728 C C . LEU A 1 91 ? 0.657 3.461 10.915 1.00 82.12 91 LEU A C 1
ATOM 730 O O . LEU A 1 91 ? 0.994 2.591 10.113 1.00 82.12 91 LEU A O 1
ATOM 734 N N . GLN A 1 92 ? 1.396 4.540 11.167 1.00 84.75 92 GLN A N 1
ATOM 735 C CA . GLN A 1 92 ? 2.708 4.771 10.574 1.00 84.75 92 GLN A CA 1
ATOM 736 C C . GLN A 1 92 ? 3.636 3.577 10.829 1.00 84.75 92 GLN A C 1
ATOM 738 O O . GLN A 1 92 ? 4.158 2.998 9.882 1.00 84.75 92 GLN A O 1
ATOM 743 N N . ARG A 1 93 ? 3.777 3.135 12.086 1.00 86.38 93 ARG A N 1
ATOM 744 C CA . ARG A 1 93 ? 4.603 1.967 12.443 1.00 86.38 93 ARG A CA 1
ATOM 745 C C . ARG A 1 93 ? 4.151 0.692 11.737 1.00 86.38 93 ARG A C 1
ATOM 747 O O . ARG A 1 93 ? 4.992 -0.047 11.227 1.00 86.38 93 ARG A O 1
ATOM 754 N N . LEU A 1 94 ? 2.843 0.429 11.689 1.00 87.94 94 LEU A N 1
ATOM 755 C CA . LEU A 1 94 ? 2.287 -0.741 11.008 1.00 87.94 94 LEU A CA 1
ATOM 756 C C . LEU A 1 94 ? 2.648 -0.740 9.516 1.00 87.94 94 LEU A C 1
ATOM 758 O O . LEU A 1 94 ? 3.155 -1.741 9.007 1.00 87.94 94 LEU A O 1
ATOM 762 N N . ILE A 1 95 ? 2.406 0.376 8.824 1.00 86.62 95 ILE A N 1
ATOM 763 C CA . ILE A 1 95 ? 2.683 0.500 7.391 1.00 86.62 95 ILE A CA 1
ATOM 764 C C . ILE A 1 95 ? 4.190 0.424 7.141 1.00 86.62 95 ILE A C 1
ATOM 766 O O . ILE A 1 95 ? 4.610 -0.342 6.278 1.00 86.62 95 ILE A O 1
ATOM 770 N N . THR A 1 96 ? 5.013 1.130 7.921 1.00 89.81 96 THR A N 1
ATOM 771 C CA . THR A 1 96 ? 6.478 1.071 7.815 1.00 89.81 96 THR A CA 1
ATOM 772 C C . THR A 1 96 ? 6.991 -0.360 7.968 1.00 89.81 96 THR A C 1
ATOM 774 O O . THR A 1 96 ? 7.783 -0.823 7.146 1.00 89.81 96 THR A O 1
ATOM 777 N N . LEU A 1 97 ? 6.486 -1.104 8.956 1.00 90.44 97 LEU A N 1
ATOM 778 C CA . LEU A 1 97 ? 6.854 -2.501 9.179 1.00 90.44 97 LEU A CA 1
ATOM 779 C C . LEU A 1 97 ? 6.485 -3.394 7.983 1.00 90.44 97 LEU A C 1
ATOM 781 O O . LEU A 1 97 ? 7.288 -4.229 7.564 1.00 90.44 97 LEU A O 1
ATOM 785 N N . LEU A 1 98 ? 5.280 -3.233 7.428 1.00 90.38 98 LEU A N 1
ATOM 786 C CA . LEU A 1 98 ? 4.819 -4.013 6.275 1.00 90.38 98 LEU A CA 1
ATOM 787 C C . LEU A 1 98 ? 5.596 -3.661 5.000 1.00 90.38 98 LEU A C 1
ATOM 789 O O . LEU A 1 98 ? 6.016 -4.559 4.276 1.00 90.38 98 LEU A O 1
ATOM 793 N N . LEU A 1 99 ? 5.855 -2.376 4.752 1.00 89.62 99 LEU A N 1
ATOM 794 C CA . LEU A 1 99 ? 6.667 -1.931 3.619 1.00 89.62 99 LEU A CA 1
ATOM 795 C C . LEU A 1 99 ? 8.077 -2.514 3.692 1.00 89.62 99 LEU A C 1
ATOM 797 O O . LEU A 1 99 ? 8.572 -3.033 2.696 1.00 89.62 99 LEU A O 1
ATOM 801 N N . ARG A 1 100 ? 8.704 -2.497 4.873 1.00 89.50 100 ARG A N 1
ATOM 802 C CA . ARG A 1 100 ? 10.035 -3.082 5.096 1.00 89.50 100 ARG A CA 1
ATOM 803 C C . ARG A 1 100 ? 10.053 -4.588 4.872 1.00 89.50 100 ARG A C 1
ATOM 805 O O . ARG A 1 100 ? 10.979 -5.085 4.236 1.00 89.50 100 ARG A O 1
ATOM 812 N N . LYS A 1 101 ? 9.026 -5.299 5.350 1.00 91.19 101 LYS A N 1
ATOM 813 C CA . LYS A 1 101 ? 8.872 -6.749 5.151 1.00 91.19 101 LYS A CA 1
ATOM 814 C C . LYS A 1 101 ? 8.919 -7.118 3.665 1.00 91.19 101 LYS A C 1
ATOM 816 O O . LYS A 1 101 ? 9.602 -8.072 3.314 1.00 91.19 101 LYS A O 1
ATOM 821 N N . HIS A 1 102 ? 8.237 -6.354 2.812 1.00 89.62 102 HIS A N 1
ATOM 822 C CA . HIS A 1 102 ? 8.127 -6.659 1.379 1.00 89.62 102 HIS A CA 1
ATOM 823 C C . HIS A 1 102 ? 9.145 -5.945 0.490 1.00 89.62 102 HIS A C 1
ATOM 825 O O . HIS A 1 102 ? 9.274 -6.279 -0.684 1.00 89.62 102 HIS A O 1
ATOM 831 N N . GLN A 1 103 ? 9.894 -4.978 1.027 1.00 87.75 103 GLN A N 1
ATOM 832 C CA . GLN A 1 103 ? 10.822 -4.143 0.260 1.00 87.75 103 GLN A CA 1
ATOM 833 C C . GLN A 1 103 ? 11.823 -4.974 -0.549 1.00 87.75 103 GLN A C 1
ATOM 835 O O . GLN A 1 103 ? 12.088 -4.650 -1.705 1.00 87.75 103 GLN A O 1
ATOM 840 N N . LYS A 1 104 ? 12.373 -6.043 0.042 1.00 87.94 104 LYS A N 1
ATOM 841 C CA . LYS A 1 104 ? 13.349 -6.909 -0.630 1.00 87.94 104 LYS A CA 1
ATOM 842 C C . LYS A 1 104 ? 12.735 -7.589 -1.858 1.00 87.94 104 LYS A C 1
ATOM 844 O O . LYS A 1 104 ? 13.251 -7.416 -2.960 1.00 87.94 104 LYS A O 1
ATOM 849 N N . ASP A 1 105 ? 11.614 -8.279 -1.672 1.00 90.06 105 ASP A N 1
ATOM 850 C CA . ASP A 1 105 ? 10.936 -9.032 -2.731 1.00 90.06 105 ASP A CA 1
ATOM 851 C C . ASP A 1 105 ? 10.449 -8.097 -3.847 1.00 90.06 105 ASP A C 1
ATOM 853 O O . ASP A 1 105 ? 10.648 -8.351 -5.035 1.00 90.06 105 ASP A O 1
ATOM 857 N N . TRP A 1 106 ? 9.893 -6.943 -3.476 1.00 91.44 106 TRP A N 1
ATOM 858 C CA . TRP A 1 106 ? 9.428 -5.937 -4.428 1.00 91.44 106 TRP A CA 1
ATOM 859 C C . TRP A 1 106 ? 10.574 -5.296 -5.218 1.00 91.44 106 TRP A C 1
ATOM 861 O O . TRP A 1 106 ? 10.425 -5.000 -6.403 1.00 91.44 106 TRP A O 1
ATOM 871 N N . ARG A 1 107 ? 11.756 -5.118 -4.622 1.00 88.50 107 ARG A N 1
ATOM 872 C CA . ARG A 1 107 ? 12.939 -4.647 -5.362 1.00 88.50 107 ARG A CA 1
ATOM 873 C C . ARG A 1 107 ? 13.450 -5.683 -6.356 1.00 88.50 107 ARG A C 1
ATOM 875 O O . ARG A 1 107 ? 13.869 -5.312 -7.457 1.00 88.50 107 ARG A O 1
ATOM 882 N N . GLU A 1 108 ? 13.419 -6.961 -5.997 1.00 88.31 108 GLU A N 1
ATOM 883 C CA . GLU A 1 108 ? 13.752 -8.041 -6.927 1.00 88.31 108 GLU A CA 1
ATOM 884 C C . GLU A 1 108 ? 12.759 -8.078 -8.097 1.00 88.31 108 GLU A C 1
ATOM 886 O O . GLU A 1 108 ? 13.179 -8.168 -9.253 1.00 88.31 108 GLU A O 1
ATOM 891 N N . ASP A 1 109 ? 11.463 -7.904 -7.825 1.00 86.69 109 ASP A N 1
ATOM 892 C CA . ASP A 1 109 ? 10.429 -7.764 -8.854 1.00 86.69 109 ASP A CA 1
ATOM 893 C C . ASP A 1 109 ? 10.677 -6.561 -9.774 1.00 86.69 109 ASP A C 1
ATOM 895 O O . ASP A 1 109 ? 10.606 -6.705 -10.994 1.00 86.69 109 ASP A O 1
ATOM 899 N N . LEU A 1 110 ? 11.026 -5.386 -9.230 1.00 84.38 110 LEU A N 1
ATOM 900 C CA . LEU A 1 110 ? 11.393 -4.217 -10.048 1.00 84.38 110 LEU A CA 1
ATOM 901 C C . LEU A 1 110 ? 12.622 -4.471 -10.917 1.00 84.38 110 LEU A C 1
ATOM 903 O O . LEU A 1 110 ? 12.707 -3.981 -12.043 1.00 84.38 110 LEU A O 1
ATOM 907 N N . SER A 1 111 ? 13.591 -5.215 -10.391 1.00 81.56 111 SER A N 1
ATOM 908 C CA . SER A 1 111 ? 14.811 -5.540 -11.124 1.00 81.56 111 SER A CA 1
ATOM 909 C C . SER A 1 111 ? 14.497 -6.459 -12.309 1.00 81.56 111 SER A C 1
ATOM 911 O O . SER A 1 111 ? 14.967 -6.207 -13.415 1.00 81.56 111 SER A O 1
ATOM 913 N N . LYS A 1 112 ? 13.630 -7.464 -12.122 1.00 81.19 112 LYS A N 1
ATOM 914 C CA . LYS A 1 112 ? 13.135 -8.344 -13.202 1.00 81.19 112 LYS A CA 1
ATOM 915 C C . LYS A 1 112 ? 12.296 -7.574 -14.227 1.00 81.19 112 LYS A C 1
ATOM 917 O O . LYS A 1 112 ? 12.433 -7.765 -15.436 1.00 81.19 112 LYS A O 1
ATOM 922 N N . ASP A 1 113 ? 11.477 -6.648 -13.747 1.00 72.62 113 ASP A N 1
ATOM 923 C CA . ASP A 1 113 ? 10.657 -5.761 -14.566 1.00 72.62 113 ASP A CA 1
ATOM 924 C C . ASP A 1 113 ? 11.486 -4.896 -15.527 1.00 72.62 113 ASP A C 1
ATOM 926 O O . ASP A 1 113 ? 11.066 -4.700 -16.669 1.00 72.62 113 ASP A O 1
ATOM 930 N N . GLN A 1 114 ? 12.656 -4.402 -15.096 1.00 61.38 114 GLN A N 1
ATOM 931 C CA . GLN A 1 114 ? 13.579 -3.634 -15.945 1.00 61.38 114 GLN A CA 1
ATOM 932 C C . GLN A 1 114 ? 14.218 -4.477 -17.055 1.00 61.38 114 GLN A C 1
ATOM 934 O O . GLN A 1 114 ? 14.501 -3.956 -18.131 1.00 61.38 114 GLN A O 1
ATOM 939 N N . VAL A 1 115 ? 14.419 -5.775 -16.821 1.00 56.41 115 VAL A N 1
ATOM 940 C CA . VAL A 1 115 ? 14.997 -6.701 -17.810 1.00 56.41 115 VAL A CA 1
ATOM 941 C C . VAL A 1 115 ? 13.977 -7.081 -18.894 1.00 56.41 115 VAL A C 1
ATOM 943 O O . VAL A 1 115 ? 14.358 -7.476 -19.991 1.00 56.41 115 VAL A O 1
ATOM 946 N N . THR A 1 116 ? 12.678 -6.919 -18.618 1.00 54.81 116 THR A N 1
ATOM 947 C CA . THR A 1 116 ? 11.596 -7.353 -19.520 1.00 54.81 116 THR A CA 1
ATOM 948 C C . THR A 1 116 ? 11.260 -6.325 -20.607 1.00 54.81 116 THR A C 1
ATOM 950 O O . THR A 1 116 ? 10.634 -6.671 -21.606 1.00 54.81 116 THR A O 1
ATOM 953 N N . PHE A 1 117 ? 11.698 -5.069 -20.474 1.00 47.53 117 PHE A N 1
ATOM 954 C CA . PHE A 1 117 ? 11.671 -4.146 -21.606 1.00 47.53 117 PHE A CA 1
ATOM 955 C C . PHE A 1 117 ? 12.904 -4.414 -22.475 1.00 47.53 117 PHE A C 1
ATOM 957 O O . PHE A 1 117 ? 14.020 -4.161 -22.008 1.00 47.53 117 PHE A O 1
ATOM 964 N N . PRO A 1 118 ? 12.766 -4.862 -23.742 1.00 47.94 118 PRO A N 1
ATOM 965 C CA . PRO A 1 118 ? 13.861 -4.690 -24.678 1.00 47.94 118 PRO A CA 1
ATOM 966 C C . PRO A 1 118 ? 14.128 -3.190 -24.688 1.00 47.94 118 PRO A C 1
ATOM 968 O O . PRO A 1 118 ? 13.239 -2.405 -25.017 1.00 47.94 118 PRO A O 1
ATOM 971 N N . ARG A 1 119 ? 15.312 -2.788 -24.205 1.00 54.38 119 ARG A N 1
ATOM 972 C CA . ARG A 1 119 ? 15.761 -1.394 -24.211 1.00 54.38 119 ARG A CA 1
ATOM 973 C C . ARG A 1 119 ? 15.410 -0.871 -25.594 1.00 54.38 119 ARG A C 1
ATOM 975 O O . ARG A 1 119 ? 15.954 -1.391 -26.567 1.00 54.38 119 ARG A O 1
ATOM 982 N N . LEU A 1 120 ? 14.465 0.064 -25.681 1.00 54.16 120 LEU A N 1
ATOM 983 C CA . LEU A 1 120 ? 14.022 0.653 -26.937 1.00 54.16 120 LEU A CA 1
ATOM 984 C C . LEU A 1 120 ? 15.190 1.498 -27.464 1.00 54.16 120 LEU A C 1
ATOM 986 O O . LEU A 1 120 ? 15.253 2.709 -27.305 1.00 54.16 120 LEU A O 1
ATOM 990 N N . LYS A 1 121 ? 16.191 0.805 -28.002 1.00 54.34 121 LYS A N 1
ATOM 991 C CA . LYS A 1 121 ? 17.393 1.307 -28.653 1.00 54.34 121 LYS A CA 1
ATOM 992 C C . LYS A 1 121 ? 17.166 1.335 -30.162 1.00 54.34 121 LYS A C 1
ATOM 994 O O . LYS A 1 121 ? 18.083 1.080 -30.916 1.00 54.34 121 LYS A O 1
ATOM 999 N N . PHE A 1 122 ? 15.955 1.612 -30.624 1.00 48.62 122 PHE A N 1
ATOM 1000 C CA . PHE A 1 122 ? 15.695 1.800 -32.048 1.00 48.62 1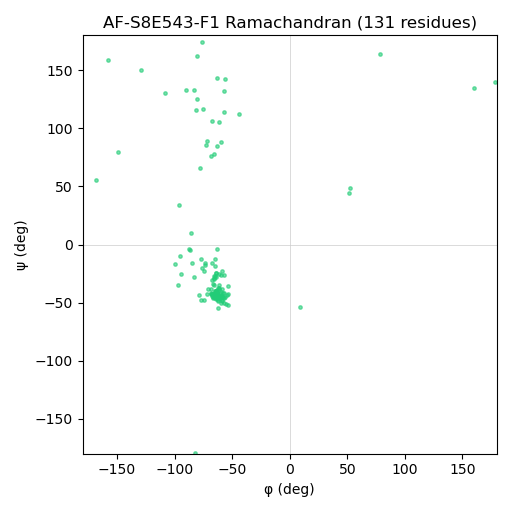22 PHE A CA 1
ATOM 1001 C C . PHE A 1 122 ? 14.550 2.779 -32.215 1.00 48.62 122 PHE A C 1
ATOM 1003 O O . PHE A 1 122 ? 13.408 2.389 -32.384 1.00 48.62 122 PHE A O 1
ATOM 1010 N N . MET A 1 123 ? 14.885 4.055 -32.084 1.00 51.72 123 MET A N 1
ATOM 1011 C CA . MET A 1 123 ? 14.338 5.156 -32.878 1.00 51.72 123 MET A CA 1
ATOM 1012 C C . MET A 1 123 ? 15.221 6.376 -32.586 1.00 51.72 123 MET A C 1
ATOM 1014 O O . MET A 1 123 ? 14.771 7.427 -32.144 1.00 51.72 123 MET A O 1
ATOM 1018 N N . ALA A 1 124 ? 16.534 6.208 -32.803 1.00 53.25 124 ALA A N 1
ATOM 1019 C CA . ALA A 1 124 ? 17.337 7.344 -33.221 1.00 53.25 124 ALA A CA 1
ATOM 1020 C C . ALA A 1 124 ? 16.733 7.762 -34.561 1.00 53.25 124 ALA A C 1
ATOM 1022 O O . ALA A 1 124 ? 16.819 7.029 -35.546 1.00 53.25 124 ALA A O 1
ATOM 1023 N N . TRP A 1 125 ? 15.998 8.866 -34.537 1.00 52.12 125 TRP A N 1
ATOM 1024 C CA . TRP A 1 125 ? 15.453 9.525 -35.707 1.00 52.12 125 TRP A CA 1
ATOM 1025 C C . TRP A 1 125 ? 16.641 10.048 -36.519 1.00 52.12 125 TRP A C 1
ATOM 1027 O O . TRP A 1 125 ? 16.983 11.224 -36.461 1.00 52.12 125 TRP A O 1
ATOM 1037 N N . ASN A 1 126 ? 17.314 9.161 -37.247 1.00 56.94 126 ASN A N 1
ATOM 1038 C CA . ASN A 1 126 ? 18.191 9.567 -38.327 1.00 56.94 126 ASN A CA 1
ATOM 1039 C C . ASN A 1 126 ? 17.259 10.030 -39.444 1.00 56.94 126 ASN A C 1
ATOM 1041 O O . ASN A 1 126 ? 16.867 9.254 -40.313 1.00 56.94 126 ASN A O 1
ATOM 1045 N N . VAL A 1 127 ? 16.858 11.303 -39.386 1.00 58.62 127 VAL A N 1
ATOM 1046 C CA . VAL A 1 127 ? 16.580 12.061 -40.606 1.00 58.62 127 VAL A CA 1
ATOM 1047 C C . VAL A 1 127 ? 17.918 12.118 -41.334 1.00 58.62 127 VAL A C 1
ATOM 1049 O O . VAL A 1 127 ? 18.740 13.010 -41.157 1.00 58.62 127 VAL A O 1
ATOM 1052 N N . GLU A 1 128 ? 18.162 11.046 -42.078 1.00 51.53 128 GLU A N 1
ATOM 1053 C CA . GLU A 1 128 ? 18.998 11.032 -43.258 1.00 51.53 128 GLU A CA 1
ATOM 1054 C C . GLU A 1 128 ? 18.346 12.035 -44.210 1.00 51.53 128 GLU A C 1
ATOM 1056 O O . GLU A 1 128 ? 17.453 11.700 -44.987 1.00 51.53 128 GLU A O 1
ATOM 1061 N N . ASN A 1 129 ? 18.733 13.303 -44.091 1.00 48.84 129 ASN A N 1
ATOM 1062 C CA . ASN A 1 129 ? 18.432 14.292 -45.111 1.00 48.84 129 ASN A CA 1
ATOM 1063 C C . ASN A 1 129 ? 19.427 14.072 -46.258 1.00 48.84 129 ASN A C 1
ATOM 1065 O O . ASN A 1 129 ? 20.316 14.877 -46.516 1.00 48.84 129 ASN A O 1
ATOM 1069 N N . GLN A 1 130 ? 19.302 12.916 -46.910 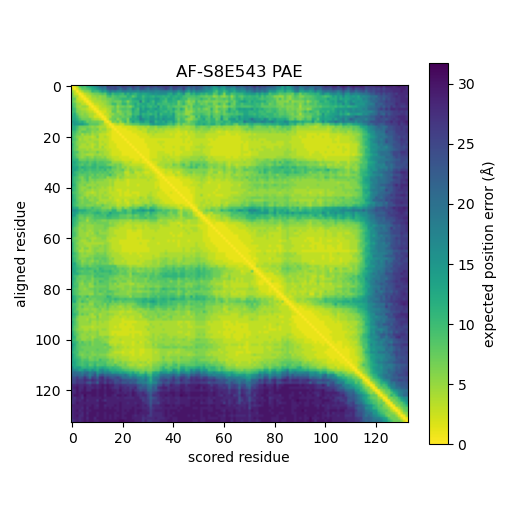1.00 50.78 130 GLN A N 1
ATOM 1070 C CA . GLN A 1 130 ? 19.682 12.770 -48.301 1.00 50.78 130 GLN A CA 1
ATOM 1071 C C . GLN A 1 130 ? 18.583 13.444 -49.112 1.00 50.78 130 GLN A C 1
ATOM 1073 O O . GLN A 1 130 ? 17.429 13.022 -49.026 1.00 50.78 130 GLN A O 1
ATOM 1078 N N . LYS A 1 131 ? 18.968 14.507 -49.820 1.00 43.81 131 LYS A N 1
ATOM 1079 C CA . LYS A 1 131 ? 18.434 15.056 -51.077 1.00 43.81 131 LYS A CA 1
ATOM 1080 C C . LYS A 1 131 ? 18.897 16.507 -51.159 1.00 43.81 131 LYS A C 1
ATOM 1082 O O . LYS A 1 131 ? 18.744 17.233 -50.185 1.00 43.81 131 LYS A O 1
ATOM 1087 N N . GLU A 1 132 ? 19.406 17.043 -52.247 1.00 43.56 132 GLU A N 1
ATOM 1088 C CA . GLU A 1 132 ? 19.835 16.605 -53.579 1.00 43.56 132 GLU A CA 1
ATOM 1089 C C . GLU A 1 132 ? 20.266 17.957 -54.202 1.00 43.56 132 GLU A C 1
ATOM 1091 O O . GLU A 1 132 ? 19.581 18.952 -53.961 1.00 43.56 132 GLU A O 1
ATOM 1096 N N . GLU A 1 133 ? 21.374 17.969 -54.953 1.00 39.00 133 GLU A N 1
ATOM 1097 C CA . GLU A 1 133 ? 21.890 19.075 -55.805 1.00 39.00 133 GLU A CA 1
ATOM 1098 C C . GLU A 1 133 ? 22.683 20.232 -55.160 1.00 39.00 133 GLU A C 1
ATOM 1100 O O . GLU A 1 133 ? 22.123 21.095 -54.449 1.00 39.00 133 GLU A O 1
#

Organism: NCBI:txid192259

Mean predicted aligned error: 10.36 Å

Radius of gyration: 19.67 Å; Cα contacts (8 Å, |Δi|>4): 83; chains: 1; bounding box: 41×30×71 Å

Secondary structure (DSSP, 8-state):
---GGGGGGGGGGSSSHHHHHHHHHHHHHTTTT---HHHHHHHHHHHT---HHHHHHHHHHHHHHHHHHHHTT--HHHHHTTS-TTS-HHHHHHHHHHHHHHHHHHHHHHHHHHHSS----------------

Sequence (133 aa):
NHGMWGHLELVVRANCKELVDYILQALWRTRRTGLDAADRQIFRKILQVSNDSDLDPLLVCLRVLIRTSVSENLDEDGISKLFPPEVLPELQRLITLLLRKHQKDWREDLSKDQVTFPRLKFMAWNVENQKEE

Foldseek 3Di:
DCPLCVLLVLVVLQVDLVVVLVLLVQLLVCVPPHDDPVNVVVVCVRSVPDDVVSVVSNSVLSNVLLCCCQVVVDDLVRSLVSHDPVDDVVSSVSSSVSSVVCSVVSNVVVVVVVVPDPPPPPDPPPPPPDDDD

InterPro domains:
  IPR037360 COMM domain-containing protein 9 [PTHR15663] (4-131)

pLDDT: mean 77.83, std 13.85, range [37.16, 91.44]

Solvent-accessible surface area (backbone atoms only — not comparable to full-atom values): 8063 Å² total; per-residue (Å²): 133,79,57,68,64,61,41,53,62,43,58,71,50,28,90,44,72,66,56,52,49,48,52,55,51,52,53,60,74,25,68,86,78,53,80,50,76,67,59,50,51,52,49,29,63,49,38,70,48,96,52,65,84,63,46,54,49,29,53,50,51,52,49,51,52,53,52,49,38,41,75,69,62,48,50,74,70,55,46,53,67,72,54,61,91,88,51,57,68,68,58,50,51,53,50,49,53,52,50,59,71,44,32,63,62,54,40,53,51,52,54,54,55,62,68,70,49,75,76,86,82,78,74,80,82,74,78,70,79,81,80,80,137